Protein AF-A0A7S1VD87-F1 (afdb_monomer_lite)

Foldseek 3Di:
DQVVDVVGDDLCCCQPVDEAEAEPLAPVSVPDDGRPHYDYFHQPDPDHSCVVVDPLSSQQRCCVVPNAPDDDDDQPCCCPPVNDDDGPDDPDDDPVRVNVVVVVVVCCVPPVDD

Radius of gyration: 18.26 Å; chains: 1; bounding box: 40×37×51 Å

Secondary structure (DSSP, 8-state):
-GGGSSSPPPHHHHHHH--EEEETT-SGGGSSPPPS-EEEE-----S-GGGGS-HHHHHHHHHHHHT-SSS----HHHHHHH-PPPPPP-SS--HHHHHHHHHHHHHHHHH---

Sequence (114 aa):
GRFTWDPPLSIDDINTKNFNIIPDNDRISKLGDAVRNVQRIECRYFGDDTNCHSFWRSMCEFQYTCGTPRDRSVLCTCVYRFAYPEPLQKGNRTFDEACAEEEVKFNDQVYGVS

pLDDT: mean 84.93, std 8.68, range [52.59, 93.62]

Structure (mmCIF, N/CA/C/O backbone):
data_AF-A0A7S1VD87-F1
#
_entry.id   AF-A0A7S1VD87-F1
#
loop_
_atom_site.group_PDB
_atom_site.id
_atom_site.type_symbol
_atom_site.label_atom_id
_atom_site.label_alt_id
_atom_site.label_comp_id
_atom_site.label_asym_id
_atom_site.label_entity_id
_atom_site.label_seq_id
_atom_site.pdbx_PDB_ins_code
_atom_site.Cartn_x
_atom_site.Cartn_y
_atom_site.Cartn_z
_atom_site.occupancy
_atom_site.B_iso_or_equiv
_atom_site.auth_seq_id
_atom_site.auth_comp_id
_atom_site.auth_asym_id
_atom_site.auth_atom_id
_atom_site.pdbx_PDB_model_num
ATOM 1 N N . GLY A 1 1 ? -5.503 1.569 23.410 1.00 72.00 1 GLY A N 1
ATOM 2 C CA . GLY A 1 1 ? -6.927 1.209 23.186 1.00 72.00 1 GLY A CA 1
ATOM 3 C C . GLY A 1 1 ? -7.794 2.431 23.439 1.00 72.00 1 GLY A C 1
ATOM 4 O O . GLY A 1 1 ? -7.302 3.345 24.072 1.00 72.00 1 GLY A O 1
ATOM 5 N N . ARG A 1 2 ? -9.047 2.505 22.963 1.00 80.69 2 ARG A N 1
ATOM 6 C CA . ARG A 1 2 ? -9.840 3.765 22.914 1.00 80.69 2 ARG A CA 1
ATOM 7 C C . ARG A 1 2 ? -9.949 4.580 24.219 1.00 80.69 2 ARG A C 1
ATOM 9 O O . ARG A 1 2 ? -10.165 5.783 24.160 1.00 80.69 2 ARG A O 1
ATOM 16 N N . PHE A 1 3 ? -9.772 3.933 25.371 1.00 88.25 3 PHE A N 1
ATOM 17 C CA . PHE A 1 3 ? -9.805 4.541 26.705 1.00 88.25 3 PHE A CA 1
ATOM 18 C C . PHE A 1 3 ? -8.499 5.228 27.137 1.00 88.25 3 PHE A C 1
ATOM 20 O O . PHE A 1 3 ? -8.457 5.803 28.214 1.00 88.25 3 PHE A O 1
ATOM 27 N N . THR A 1 4 ? -7.430 5.150 26.338 1.00 92.62 4 THR A N 1
ATOM 28 C CA . THR A 1 4 ? -6.134 5.782 26.650 1.00 92.62 4 THR A CA 1
ATOM 29 C C . THR A 1 4 ? -6.034 7.232 26.162 1.00 92.62 4 THR A C 1
ATOM 31 O O . THR A 1 4 ? -4.967 7.823 26.270 1.00 92.62 4 THR A O 1
ATOM 34 N N . TRP A 1 5 ? -7.107 7.779 25.585 1.00 88.81 5 TRP A N 1
ATOM 35 C CA . TRP A 1 5 ? -7.200 9.159 25.095 1.00 88.81 5 TRP A CA 1
ATOM 36 C C . TRP A 1 5 ? -8.012 10.011 26.078 1.00 88.81 5 TRP A C 1
ATOM 38 O O . TRP A 1 5 ? -8.911 9.474 26.727 1.00 88.81 5 TRP A O 1
ATOM 48 N N . ASP A 1 6 ? -7.720 11.313 26.166 1.00 91.75 6 ASP A N 1
ATOM 49 C CA . ASP A 1 6 ? -8.494 12.283 26.953 1.00 91.75 6 ASP A CA 1
ATOM 50 C C . ASP A 1 6 ? -9.006 13.429 26.049 1.00 91.75 6 ASP A C 1
ATOM 52 O O . ASP A 1 6 ? -8.195 14.230 25.574 1.00 91.75 6 ASP A O 1
ATOM 56 N N . PRO A 1 7 ? -10.320 13.495 25.748 1.00 90.75 7 PRO A N 1
ATOM 57 C CA . PRO A 1 7 ? -11.357 12.549 26.168 1.00 90.75 7 PRO A CA 1
ATOM 58 C C . PRO A 1 7 ? -11.240 11.179 25.459 1.00 90.75 7 PRO A C 1
ATOM 60 O 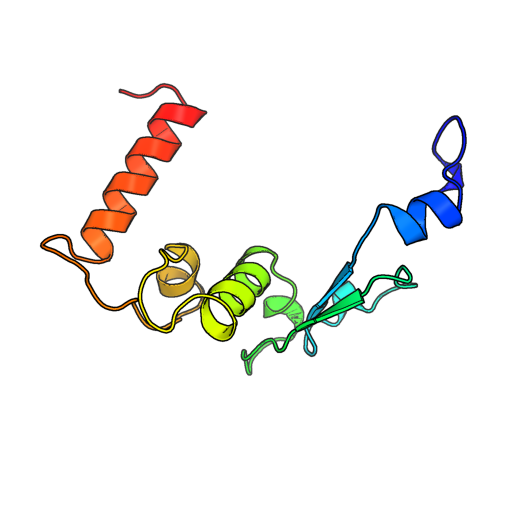O . PRO A 1 7 ? -10.689 11.097 24.355 1.00 90.75 7 PRO A O 1
ATOM 63 N N . PRO A 1 8 ? -11.786 10.091 26.044 1.00 93.62 8 PRO A N 1
ATOM 64 C CA . PRO A 1 8 ? -11.805 8.778 25.405 1.00 93.62 8 PRO A CA 1
ATOM 65 C C . PRO A 1 8 ? -12.494 8.800 24.041 1.00 93.62 8 PRO A C 1
ATOM 67 O O . PRO A 1 8 ? -13.547 9.417 23.874 1.00 93.62 8 PRO A O 1
ATOM 70 N N . LEU A 1 9 ? -11.952 8.051 23.078 1.00 89.94 9 LEU A N 1
ATOM 71 C CA . LEU A 1 9 ? -12.561 7.949 21.752 1.00 89.94 9 LEU A CA 1
ATOM 72 C C . LEU A 1 9 ? -13.883 7.171 21.823 1.00 89.94 9 LEU A C 1
ATOM 74 O O . LEU A 1 9 ? -13.952 6.051 22.362 1.00 89.94 9 LEU A O 1
ATOM 78 N N . SER A 1 10 ? -14.934 7.756 21.247 1.00 91.62 10 SER A N 1
ATOM 79 C CA . SER A 1 10 ? -16.224 7.088 21.103 1.00 91.62 10 SER A CA 1
ATOM 80 C C . SER A 1 10 ? -16.149 5.993 20.030 1.00 91.62 10 SER A C 1
ATOM 82 O O . SER A 1 10 ? -15.353 6.058 19.091 1.00 91.62 10 SER A O 1
ATOM 84 N N . ILE A 1 11 ? -16.977 4.954 20.166 1.00 88.50 11 ILE A N 1
ATOM 85 C CA . ILE A 1 11 ? -17.077 3.903 19.140 1.00 88.50 11 ILE A CA 1
ATOM 86 C C . ILE A 1 11 ? -17.650 4.467 17.836 1.00 88.50 11 ILE A C 1
ATOM 88 O O . ILE A 1 11 ? -17.262 4.019 16.758 1.00 88.50 11 ILE A O 1
ATOM 92 N N . ASP A 1 12 ? -18.524 5.468 17.922 1.00 90.31 12 ASP A N 1
ATOM 93 C CA . ASP A 1 12 ? -19.093 6.123 16.748 1.00 90.31 12 ASP A CA 1
ATOM 94 C C . ASP A 1 12 ? -18.033 6.916 15.983 1.00 90.31 12 ASP A C 1
ATOM 96 O O . ASP A 1 12 ? -17.948 6.785 14.763 1.00 90.31 12 ASP A O 1
ATOM 100 N N . ASP A 1 13 ? -17.149 7.645 16.673 1.00 90.12 13 ASP A N 1
ATOM 101 C CA . ASP A 1 13 ? -15.998 8.296 16.038 1.00 90.12 13 ASP A CA 1
ATOM 102 C C . ASP A 1 13 ? -15.094 7.271 15.357 1.00 90.12 13 ASP A C 1
ATOM 104 O O . ASP A 1 13 ? -14.691 7.460 14.210 1.00 90.12 13 ASP A O 1
ATOM 108 N N . ILE A 1 14 ? -14.811 6.153 16.032 1.00 89.19 14 ILE A N 1
ATOM 109 C CA . ILE A 1 14 ? -13.979 5.090 15.465 1.00 89.19 14 ILE A CA 1
ATOM 110 C C . ILE A 1 14 ? -14.623 4.533 14.189 1.00 89.19 14 ILE A C 1
ATOM 112 O O . ILE A 1 14 ? -13.964 4.451 13.157 1.00 89.19 14 ILE A O 1
ATOM 116 N N . ASN A 1 15 ? -15.916 4.222 14.228 1.00 89.50 15 ASN A N 1
ATOM 117 C CA . ASN A 1 15 ? -16.631 3.617 13.108 1.00 89.50 15 ASN A CA 1
ATOM 118 C C . ASN A 1 15 ? -16.924 4.569 11.948 1.00 89.50 15 ASN A C 1
ATOM 120 O O . ASN A 1 15 ? -17.147 4.090 10.842 1.00 89.50 15 ASN A O 1
ATOM 124 N N . THR A 1 16 ? -16.972 5.881 12.174 1.00 89.44 16 THR A N 1
ATOM 125 C CA . THR A 1 16 ? -17.300 6.863 11.125 1.00 89.44 16 THR A CA 1
ATOM 126 C C . THR A 1 16 ? -16.069 7.529 10.526 1.00 89.44 16 THR A C 1
ATOM 128 O O . THR A 1 16 ? -16.102 7.916 9.360 1.00 89.44 16 THR A O 1
ATOM 131 N N . LYS A 1 17 ? -14.979 7.646 11.293 1.00 89.56 17 LYS A N 1
ATOM 132 C CA . LYS A 1 17 ? -13.765 8.372 10.884 1.00 89.56 17 LYS A CA 1
ATOM 133 C C . LYS A 1 17 ? -12.594 7.464 10.530 1.00 89.56 17 LYS A C 1
ATOM 135 O O . LYS A 1 17 ? -11.586 7.959 10.039 1.00 89.56 17 LYS A O 1
ATOM 140 N N . ASN A 1 18 ? -12.710 6.158 10.767 1.00 89.31 18 ASN A N 1
ATOM 141 C CA . ASN A 1 18 ? -11.690 5.193 10.375 1.00 89.31 18 ASN A CA 1
ATOM 142 C C . ASN A 1 18 ? -12.224 4.265 9.294 1.00 89.31 18 ASN A C 1
ATOM 144 O O . ASN A 1 18 ? -13.424 3.997 9.198 1.00 89.31 18 ASN A O 1
ATOM 148 N N . PHE A 1 19 ? -11.291 3.751 8.507 1.00 90.38 19 PHE A N 1
ATOM 149 C CA . PHE A 1 19 ? -11.510 2.649 7.594 1.00 90.38 19 PHE A CA 1
ATOM 150 C C . PHE A 1 19 ? -10.372 1.645 7.776 1.00 90.38 19 PHE A C 1
ATOM 152 O O . PHE A 1 19 ? -9.236 2.024 8.066 1.00 90.38 19 PHE A O 1
ATOM 159 N N . ASN A 1 20 ? -10.670 0.361 7.618 1.00 90.75 20 ASN A N 1
ATOM 160 C CA . ASN A 1 20 ? -9.659 -0.684 7.560 1.00 90.75 20 ASN A CA 1
ATOM 161 C C . ASN A 1 20 ? -9.517 -1.180 6.125 1.00 90.75 20 ASN A C 1
ATOM 163 O O . ASN A 1 20 ? -10.509 -1.368 5.425 1.00 90.75 20 ASN A O 1
ATOM 167 N N . ILE A 1 21 ? -8.280 -1.435 5.710 1.00 90.38 21 ILE A N 1
ATOM 168 C CA . ILE A 1 21 ? -7.982 -2.221 4.517 1.00 90.38 21 ILE A CA 1
ATOM 169 C C . ILE A 1 21 ? -7.511 -3.581 5.012 1.00 90.38 21 ILE A C 1
ATOM 171 O O . ILE A 1 21 ? -6.568 -3.645 5.796 1.00 90.38 21 ILE A O 1
ATOM 175 N N . ILE A 1 22 ? -8.176 -4.653 4.584 1.00 91.06 22 ILE A N 1
ATOM 176 C CA . ILE A 1 22 ? -7.836 -6.018 4.997 1.00 91.06 22 ILE A CA 1
ATOM 177 C C . ILE A 1 22 ? -7.547 -6.848 3.746 1.00 91.06 22 ILE A C 1
ATOM 179 O O . ILE A 1 22 ? -8.494 -7.229 3.044 1.00 91.06 22 ILE A O 1
ATOM 183 N N . PRO A 1 23 ? -6.267 -7.144 3.466 1.00 90.50 23 PRO A N 1
ATOM 184 C CA . PRO A 1 23 ? -5.905 -8.116 2.450 1.00 90.50 23 PRO A CA 1
ATOM 185 C C . PRO A 1 23 ? -6.379 -9.522 2.839 1.00 90.50 23 PRO A C 1
ATOM 187 O O . PRO A 1 23 ? -6.317 -9.936 4.000 1.00 90.50 23 PRO A O 1
ATOM 190 N N . ASP A 1 24 ? -6.869 -10.276 1.865 1.00 88.44 24 ASP A N 1
ATOM 191 C CA . ASP A 1 24 ? -7.369 -11.642 2.033 1.00 88.44 24 ASP A CA 1
ATOM 192 C C . ASP A 1 24 ? -6.339 -12.624 2.615 1.00 88.44 24 ASP A C 1
ATOM 194 O O . ASP A 1 24 ? -6.714 -13.464 3.432 1.00 88.44 24 ASP A O 1
ATOM 198 N N . ASN A 1 25 ? -5.059 -12.487 2.276 1.00 85.88 25 ASN A N 1
ATOM 199 C CA . ASN A 1 25 ? -3.971 -13.350 2.745 1.00 85.88 25 ASN A CA 1
ATOM 200 C C . ASN A 1 25 ? -3.122 -12.721 3.862 1.00 85.88 25 ASN A C 1
ATOM 202 O O . ASN A 1 25 ? -2.123 -13.298 4.267 1.00 85.88 25 ASN A O 1
ATOM 206 N N . ASP A 1 26 ? -3.534 -11.578 4.414 1.00 87.81 26 ASP A N 1
ATOM 207 C CA . ASP A 1 26 ? -2.881 -10.956 5.568 1.00 87.81 26 ASP A CA 1
ATOM 208 C C . ASP A 1 26 ? -3.523 -11.451 6.874 1.00 87.81 26 ASP A C 1
ATOM 210 O O . ASP A 1 26 ? -4.679 -11.144 7.182 1.00 87.81 26 ASP A O 1
ATOM 214 N N . ARG A 1 27 ? -2.787 -12.251 7.653 1.00 87.38 27 ARG A N 1
ATOM 215 C CA . ARG A 1 27 ? -3.262 -12.743 8.957 1.00 87.38 27 ARG A CA 1
ATOM 216 C C . ARG A 1 27 ? -3.198 -11.684 10.050 1.00 87.38 27 ARG A C 1
ATOM 218 O O . ARG A 1 27 ? -4.031 -11.717 10.952 1.00 87.38 27 ARG A O 1
ATOM 225 N N . ILE A 1 28 ? -2.248 -10.757 9.973 1.00 88.06 28 ILE A N 1
ATOM 226 C CA . ILE A 1 28 ? -2.017 -9.752 11.013 1.00 88.06 28 ILE A CA 1
ATOM 227 C C . ILE A 1 28 ? -3.153 -8.728 11.003 1.00 88.06 28 ILE A C 1
ATOM 229 O O . ILE A 1 28 ? -3.705 -8.427 12.058 1.00 88.06 28 ILE A O 1
ATOM 233 N N . SER A 1 29 ? -3.602 -8.282 9.827 1.00 86.81 29 SER A N 1
ATOM 234 C CA . SER A 1 29 ? -4.743 -7.355 9.706 1.00 86.81 29 SER A CA 1
ATOM 235 C C . SER A 1 29 ? -6.089 -7.957 10.130 1.00 86.81 29 SER A C 1
ATOM 237 O O . SER A 1 29 ? -7.085 -7.243 10.223 1.00 86.81 29 SER A O 1
ATOM 239 N N . LYS A 1 30 ? -6.141 -9.269 10.382 1.00 86.44 30 LYS A N 1
ATOM 240 C CA . LYS A 1 30 ? -7.322 -9.973 10.903 1.00 86.44 30 LYS A CA 1
ATOM 241 C C . LYS A 1 30 ? -7.274 -10.169 12.419 1.00 86.44 30 LYS A C 1
ATOM 243 O O . LYS A 1 30 ? -8.214 -10.728 12.978 1.00 86.44 30 LYS A O 1
ATOM 248 N N . LEU A 1 31 ? -6.187 -9.769 13.078 1.00 86.88 31 LEU A N 1
ATOM 249 C CA . LEU A 1 31 ? -6.079 -9.834 14.530 1.00 86.88 31 LEU A CA 1
ATOM 250 C C . LEU A 1 31 ? -6.856 -8.670 15.157 1.00 86.88 31 LEU A C 1
ATOM 252 O O . LEU A 1 31 ? -6.542 -7.504 14.925 1.00 86.88 31 LEU A O 1
ATOM 256 N N . GLY A 1 32 ? -7.838 -9.002 15.996 1.00 81.12 32 GLY A N 1
ATOM 257 C CA . GLY A 1 32 ? -8.710 -8.034 16.663 1.00 81.12 32 GLY A CA 1
ATOM 258 C C . GLY A 1 32 ? -9.986 -7.713 15.880 1.00 81.12 32 GLY A C 1
ATOM 259 O O . GLY A 1 32 ? -10.262 -8.297 14.834 1.00 81.12 32 GLY A O 1
ATOM 260 N N . ASP A 1 33 ? -10.782 -6.791 16.421 1.00 80.38 33 ASP A N 1
ATOM 261 C CA . ASP A 1 33 ? -12.026 -6.354 15.787 1.00 80.38 33 ASP A CA 1
ATOM 262 C C . ASP A 1 33 ? -11.749 -5.293 14.718 1.00 80.38 33 ASP A C 1
ATOM 264 O O . ASP A 1 33 ? -11.025 -4.321 14.951 1.00 80.38 33 ASP A O 1
ATOM 268 N N . ALA A 1 34 ? -12.378 -5.453 13.554 1.00 79.94 34 ALA A N 1
ATOM 269 C CA . ALA A 1 34 ? -12.390 -4.428 12.521 1.00 79.94 34 ALA A CA 1
ATOM 270 C C . ALA A 1 34 ? -13.436 -3.349 12.839 1.00 79.94 34 ALA A C 1
ATOM 272 O O . ALA A 1 34 ? -14.504 -3.628 13.393 1.00 79.94 34 ALA A O 1
ATOM 273 N N . VAL A 1 35 ? -13.157 -2.109 12.436 1.00 84.25 35 VAL A N 1
ATOM 274 C CA . VAL A 1 35 ? -14.168 -1.046 12.411 1.00 84.25 35 VAL A CA 1
ATOM 275 C C . VAL A 1 35 ? -15.219 -1.354 11.343 1.00 84.25 35 VAL A C 1
ATOM 277 O O . VAL A 1 35 ? -14.996 -2.173 10.456 1.00 84.25 35 VAL A O 1
ATOM 280 N N . ARG A 1 36 ? -16.378 -0.691 11.384 1.00 86.81 36 ARG A N 1
ATOM 281 C CA . ARG A 1 36 ? -17.463 -0.973 10.422 1.00 86.81 36 ARG A CA 1
ATOM 282 C C . ARG A 1 36 ? -17.077 -0.748 8.954 1.00 86.81 36 ARG A C 1
ATOM 284 O O . ARG A 1 36 ? -17.546 -1.482 8.088 1.00 86.81 36 ARG A O 1
ATOM 291 N N . ASN A 1 37 ? -16.236 0.245 8.671 1.00 87.25 37 ASN A N 1
ATOM 292 C CA . ASN A 1 37 ? -15.814 0.562 7.308 1.00 87.25 37 ASN A CA 1
ATOM 293 C C . ASN A 1 37 ? -14.604 -0.292 6.917 1.00 87.25 37 ASN A C 1
ATOM 295 O O . ASN A 1 37 ? -13.464 0.075 7.200 1.00 87.25 37 ASN A O 1
ATOM 299 N N . VAL A 1 38 ? -14.846 -1.426 6.258 1.00 89.38 38 VAL A N 1
ATOM 300 C CA . VAL A 1 38 ? -13.785 -2.336 5.803 1.00 89.38 38 VAL A CA 1
ATOM 301 C C . VAL A 1 38 ? -13.755 -2.410 4.283 1.00 89.38 38 VAL A C 1
ATOM 303 O O . VAL A 1 38 ? -14.729 -2.816 3.655 1.00 89.38 38 VAL A O 1
ATOM 306 N N . GLN A 1 39 ? -12.597 -2.109 3.702 1.00 88.88 39 GLN A N 1
ATOM 307 C CA . GLN A 1 39 ? -12.265 -2.442 2.325 1.00 88.88 39 GLN A CA 1
ATOM 308 C C . GLN A 1 39 ? -11.469 -3.747 2.311 1.00 88.88 39 GLN A C 1
ATOM 310 O O . GLN A 1 39 ? -10.348 -3.817 2.815 1.00 88.88 39 GLN A O 1
ATOM 315 N N . ARG A 1 40 ? -12.033 -4.790 1.706 1.00 89.56 40 ARG A N 1
ATOM 316 C CA . ARG A 1 40 ? -11.287 -6.022 1.429 1.00 89.56 40 ARG A CA 1
ATOM 317 C C . ARG A 1 40 ? -10.559 -5.882 0.101 1.00 89.56 40 ARG A C 1
ATOM 319 O O . ARG A 1 40 ? -11.130 -5.344 -0.849 1.00 89.56 40 ARG A O 1
ATOM 326 N N . ILE A 1 41 ? -9.320 -6.353 0.052 1.00 89.88 41 ILE A N 1
ATOM 327 C CA . ILE A 1 41 ? -8.535 -6.427 -1.183 1.00 89.88 41 ILE A CA 1
ATOM 328 C C . ILE A 1 41 ? -7.950 -7.822 -1.356 1.00 89.88 41 ILE A C 1
ATOM 330 O O . ILE A 1 41 ? -7.710 -8.527 -0.376 1.00 89.88 41 ILE A O 1
ATOM 334 N N . GLU A 1 42 ? -7.733 -8.203 -2.607 1.00 89.00 42 GLU A N 1
ATOM 335 C CA . GLU A 1 42 ? -7.022 -9.426 -2.965 1.00 89.00 42 GLU A CA 1
ATOM 336 C C . GLU A 1 42 ? -5.519 -9.134 -2.986 1.00 89.00 42 GLU A C 1
ATOM 338 O O . GLU A 1 42 ? -5.065 -8.240 -3.702 1.00 89.00 42 GLU A O 1
ATOM 343 N N . CYS A 1 43 ? -4.748 -9.865 -2.185 1.00 86.69 43 CYS A N 1
ATOM 344 C CA . CYS A 1 43 ? -3.296 -9.882 -2.258 1.00 86.69 43 CYS A CA 1
ATOM 345 C C . CYS A 1 43 ? -2.872 -11.078 -3.109 1.00 86.69 43 CYS A C 1
ATOM 347 O O . CYS A 1 43 ? -2.924 -12.226 -2.660 1.00 86.69 43 CYS A O 1
ATOM 349 N N . ARG A 1 44 ? -2.400 -10.812 -4.330 1.00 81.12 44 ARG A N 1
ATOM 350 C CA . ARG A 1 44 ? -2.099 -11.833 -5.352 1.00 81.12 44 ARG A CA 1
ATOM 351 C C . ARG A 1 44 ? -0.744 -12.518 -5.153 1.00 81.12 44 ARG A C 1
ATOM 353 O O . ARG A 1 44 ? -0.161 -13.061 -6.090 1.00 81.12 44 ARG A O 1
ATOM 360 N N . TYR A 1 45 ? -0.195 -12.458 -3.943 1.00 81.44 45 TYR A N 1
ATOM 361 C CA . TYR A 1 45 ? 1.076 -13.085 -3.616 1.00 81.44 45 TYR A CA 1
ATOM 362 C C . TYR A 1 45 ? 0.865 -14.495 -3.069 1.00 81.44 45 TYR A C 1
ATOM 364 O O . TYR A 1 45 ? 0.219 -14.677 -2.045 1.00 81.44 45 TYR A O 1
ATOM 372 N N . PHE A 1 46 ? 1.473 -15.482 -3.724 1.00 66.19 46 PHE A N 1
ATOM 373 C CA . PHE A 1 46 ? 1.327 -16.903 -3.389 1.00 66.19 46 PHE A CA 1
ATOM 374 C C . PHE A 1 46 ? 2.466 -17.456 -2.507 1.00 66.19 46 PHE A C 1
ATOM 376 O O . PHE A 1 46 ? 2.808 -18.631 -2.605 1.00 66.19 46 PHE A O 1
ATOM 383 N N . GLY A 1 47 ? 3.088 -16.614 -1.674 1.00 73.19 47 GLY A N 1
ATOM 384 C CA . GLY A 1 47 ? 4.166 -17.010 -0.757 1.00 73.19 47 GLY A CA 1
ATOM 385 C C . GLY A 1 47 ? 3.770 -16.900 0.716 1.00 73.19 47 GLY A C 1
ATOM 386 O O . GLY A 1 47 ? 2.646 -17.220 1.088 1.00 73.19 47 GLY A O 1
ATOM 387 N N . ASP A 1 48 ? 4.704 -16.457 1.561 1.00 75.81 48 ASP A N 1
ATOM 388 C CA . ASP A 1 48 ? 4.444 -16.243 2.990 1.00 75.81 48 ASP A CA 1
ATOM 389 C C . ASP A 1 48 ? 3.363 -15.170 3.224 1.00 75.81 48 ASP A C 1
ATOM 391 O O . ASP A 1 48 ? 3.391 -14.104 2.598 1.00 75.81 48 ASP A O 1
ATOM 395 N N . ASP A 1 49 ? 2.437 -15.450 4.143 1.00 70.88 49 ASP A N 1
ATOM 396 C CA . ASP A 1 49 ? 1.256 -14.629 4.445 1.00 70.88 49 ASP A CA 1
ATOM 397 C C . ASP A 1 49 ? 1.618 -13.256 5.039 1.00 70.88 49 ASP A C 1
ATOM 399 O O . ASP A 1 49 ? 0.875 -12.280 4.897 1.00 70.88 49 ASP A O 1
ATOM 403 N N . THR A 1 50 ? 2.821 -13.130 5.603 1.00 77.50 50 THR A N 1
ATOM 404 C CA . THR A 1 50 ? 3.364 -11.862 6.099 1.00 77.50 50 THR A CA 1
ATOM 405 C C . THR A 1 50 ? 3.677 -10.867 4.982 1.00 77.50 50 THR A C 1
ATOM 407 O O . THR A 1 50 ? 3.639 -9.659 5.208 1.00 77.50 50 THR A O 1
ATOM 410 N N . ASN A 1 51 ? 3.908 -11.325 3.746 1.00 81.19 51 ASN A N 1
ATOM 411 C CA . ASN A 1 51 ? 4.164 -10.420 2.619 1.00 81.19 51 ASN A CA 1
ATOM 412 C C . ASN A 1 51 ? 2.925 -9.614 2.222 1.00 81.19 51 ASN A C 1
ATOM 414 O O . ASN A 1 51 ? 3.053 -8.517 1.670 1.00 81.19 51 ASN A O 1
ATOM 418 N N . CYS A 1 52 ? 1.734 -10.139 2.514 1.00 86.38 52 CYS A N 1
ATOM 419 C CA . CYS A 1 52 ? 0.486 -9.407 2.345 1.00 86.38 52 CYS A CA 1
ATOM 420 C C . CYS A 1 52 ? 0.271 -8.374 3.460 1.00 86.38 52 CYS A C 1
ATOM 422 O O . CYS A 1 52 ? -0.440 -7.397 3.237 1.00 86.38 52 CYS A O 1
ATOM 424 N N . HIS A 1 53 ? 0.966 -8.504 4.597 1.00 90.94 53 HIS A N 1
ATOM 425 C CA . HIS A 1 53 ? 1.019 -7.493 5.655 1.00 90.94 53 HIS A CA 1
ATOM 426 C C . HIS A 1 53 ? 2.036 -6.379 5.356 1.00 90.94 53 HIS A C 1
ATOM 428 O O . HIS A 1 53 ? 2.909 -6.038 6.155 1.00 90.94 53 HIS A O 1
ATOM 434 N N . SER A 1 54 ? 1.944 -5.798 4.163 1.00 89.31 54 SER A N 1
ATOM 435 C CA . SER A 1 54 ? 2.766 -4.663 3.763 1.00 89.31 54 SER A CA 1
ATOM 436 C C . SER A 1 54 ? 1.881 -3.536 3.258 1.00 89.31 54 SER A C 1
ATOM 438 O O . SER A 1 54 ? 1.102 -3.710 2.316 1.00 89.31 54 SER A O 1
ATOM 440 N N . PHE A 1 55 ? 2.053 -2.352 3.855 1.00 89.69 55 PHE A N 1
ATOM 441 C CA . PHE A 1 55 ? 1.412 -1.126 3.381 1.00 89.69 55 PHE A CA 1
ATOM 442 C C . PHE A 1 55 ? 1.692 -0.906 1.888 1.00 89.69 55 PHE A C 1
ATOM 444 O O . PHE A 1 55 ? 0.771 -0.706 1.099 1.00 89.69 55 PHE A O 1
ATOM 451 N N . TRP A 1 56 ? 2.962 -1.029 1.487 1.00 90.88 56 TRP A N 1
ATOM 452 C CA . TRP A 1 56 ? 3.372 -0.838 0.099 1.00 90.88 56 TRP A CA 1
ATOM 453 C C . TRP A 1 56 ? 2.747 -1.872 -0.834 1.00 90.88 56 TRP A C 1
ATOM 455 O O . TRP A 1 56 ? 2.262 -1.502 -1.898 1.00 90.88 56 TRP A O 1
ATOM 465 N N . ARG A 1 57 ? 2.681 -3.146 -0.425 1.00 90.56 57 ARG A N 1
ATOM 466 C CA . ARG A 1 57 ? 2.028 -4.191 -1.226 1.00 90.56 57 ARG A CA 1
ATOM 467 C C . ARG A 1 57 ? 0.544 -3.890 -1.430 1.00 90.56 57 ARG A C 1
ATOM 469 O O . ARG A 1 57 ? 0.080 -3.966 -2.561 1.00 90.56 57 ARG A O 1
ATOM 476 N N . SER A 1 58 ? -0.162 -3.496 -0.370 1.00 90.06 58 SER A N 1
ATOM 477 C CA . SER A 1 58 ? -1.580 -3.116 -0.439 1.00 90.06 58 SER A CA 1
ATOM 478 C C . SER A 1 58 ? -1.806 -1.943 -1.394 1.00 90.06 58 SER A C 1
ATOM 480 O O . SER A 1 58 ? -2.706 -1.988 -2.229 1.00 90.06 58 SER A O 1
ATOM 482 N N . MET A 1 59 ? -0.953 -0.915 -1.328 1.00 90.06 59 MET A N 1
ATOM 483 C CA . MET A 1 59 ? -1.004 0.217 -2.259 1.00 90.06 59 MET A CA 1
ATOM 484 C C . MET A 1 59 ? -0.758 -0.209 -3.709 1.00 90.06 59 MET A C 1
ATOM 486 O O . MET A 1 59 ? -1.456 0.265 -4.607 1.00 90.06 59 MET A O 1
ATOM 490 N N . CYS A 1 60 ? 0.181 -1.127 -3.940 1.00 90.00 60 CYS A N 1
ATOM 491 C CA . CYS A 1 60 ? 0.414 -1.693 -5.264 1.00 90.00 60 CYS A CA 1
ATOM 492 C C . CYS A 1 60 ? -0.810 -2.457 -5.776 1.00 90.00 60 CYS A C 1
ATOM 494 O O . CYS A 1 60 ? -1.186 -2.257 -6.926 1.00 90.00 60 CYS A O 1
ATOM 496 N N . GLU A 1 61 ? -1.487 -3.254 -4.943 1.00 89.38 61 GLU A N 1
ATOM 497 C CA . GLU A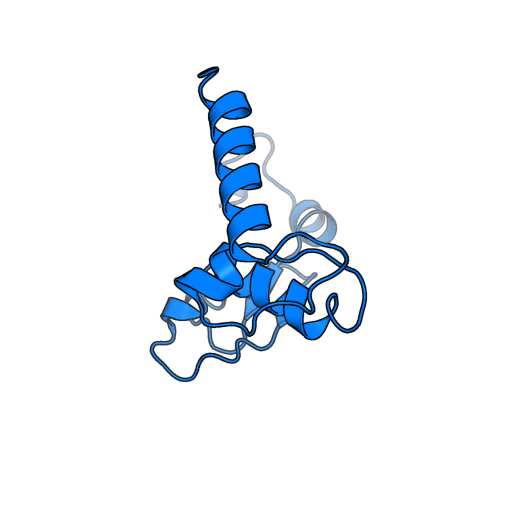 1 61 ? -2.719 -3.929 -5.370 1.00 89.38 61 GLU A CA 1
ATOM 498 C C . GLU A 1 61 ? -3.764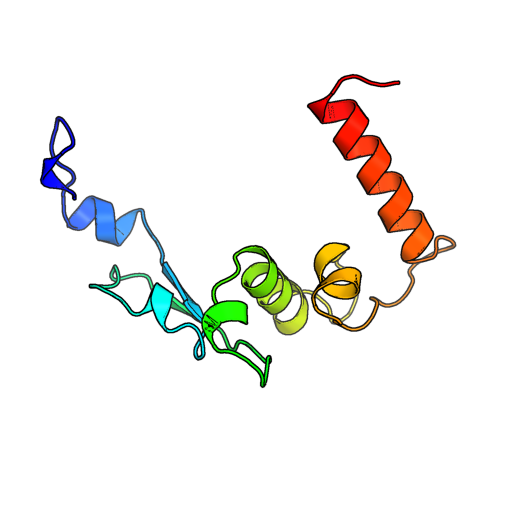 -2.908 -5.830 1.00 89.38 61 GLU A C 1
ATOM 500 O O . GLU A 1 61 ? -4.228 -3.002 -6.961 1.00 89.38 61 GLU A O 1
ATOM 505 N N . PHE A 1 62 ? -4.032 -1.850 -5.053 1.00 87.50 62 PHE A N 1
ATOM 506 C CA . PHE A 1 62 ? -4.962 -0.793 -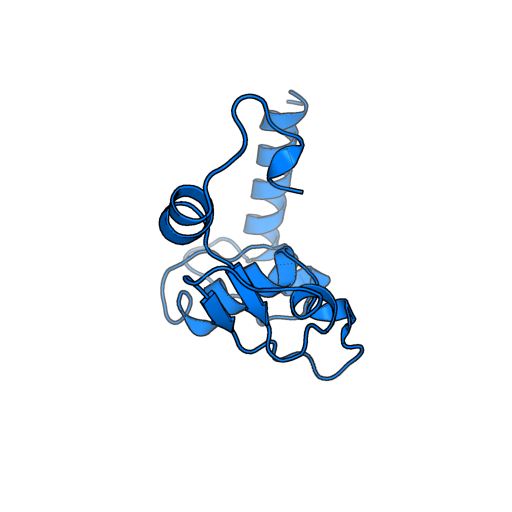5.478 1.00 87.50 62 PHE A CA 1
ATOM 507 C C . PHE A 1 62 ? -4.572 -0.136 -6.805 1.00 87.50 62 PHE A C 1
ATOM 509 O O . PHE A 1 62 ? -5.430 0.075 -7.667 1.00 87.50 62 PHE A O 1
ATOM 516 N N . GLN A 1 63 ? -3.294 0.207 -6.984 1.00 87.75 63 GLN A N 1
ATOM 517 C CA . GLN A 1 63 ? -2.823 0.813 -8.228 1.00 87.75 63 GLN A CA 1
ATOM 518 C C . GLN A 1 63 ? -3.005 -0.141 -9.412 1.00 87.75 63 GLN A C 1
ATOM 520 O O . GLN A 1 63 ? -3.483 0.281 -10.469 1.00 87.75 63 GLN A O 1
ATOM 525 N N . TYR A 1 64 ? -2.690 -1.424 -9.229 1.00 85.12 64 TYR A N 1
ATOM 526 C CA . TYR A 1 64 ? -2.705 -2.421 -10.296 1.00 85.12 64 TYR A CA 1
ATOM 527 C C . TYR A 1 64 ? -4.087 -3.009 -10.611 1.00 85.12 64 TYR A C 1
ATOM 529 O O . TYR A 1 64 ? -4.312 -3.448 -11.735 1.00 85.12 64 TYR A O 1
ATOM 537 N N . THR A 1 65 ? -5.031 -3.002 -9.668 1.00 81.69 65 THR A N 1
ATOM 538 C CA . THR A 1 65 ? -6.399 -3.499 -9.897 1.00 81.69 65 THR A CA 1
ATOM 539 C C . THR A 1 65 ? -7.379 -2.387 -10.256 1.00 81.69 65 THR A C 1
ATOM 541 O O . THR A 1 65 ? -8.261 -2.596 -11.084 1.00 81.69 65 THR A O 1
ATOM 544 N N . CYS A 1 66 ? -7.235 -1.199 -9.660 1.00 72.50 66 CYS A N 1
ATOM 545 C CA . CYS A 1 66 ? -8.216 -0.115 -9.785 1.00 72.50 66 CYS A CA 1
ATOM 546 C C . CYS A 1 66 ? -7.711 1.095 -10.591 1.00 72.50 66 CYS A C 1
ATOM 548 O O . CYS A 1 66 ? -8.505 1.986 -10.892 1.00 72.50 66 CYS A O 1
ATOM 550 N N . GLY A 1 67 ? -6.413 1.180 -10.916 1.00 60.28 67 GLY A N 1
ATOM 551 C CA . GLY A 1 67 ? -5.799 2.424 -11.408 1.00 60.28 67 GLY A CA 1
ATOM 552 C C . GLY A 1 67 ? -5.071 2.378 -12.756 1.00 60.28 67 GLY A C 1
ATOM 553 O O . GLY A 1 67 ? -4.903 3.426 -13.374 1.00 60.28 67 GLY A O 1
ATOM 554 N N . THR A 1 68 ? -4.639 1.215 -13.236 1.00 57.03 68 THR A N 1
ATOM 555 C CA . THR A 1 68 ? -3.568 1.101 -14.255 1.00 57.03 68 THR A CA 1
ATOM 556 C C . THR A 1 68 ? -3.920 0.568 -15.648 1.00 57.03 68 THR A C 1
ATOM 558 O O . THR A 1 68 ? -2.981 0.281 -16.386 1.00 57.03 68 THR A O 1
ATOM 561 N N . PRO A 1 69 ? -5.171 0.490 -16.153 1.00 52.59 69 PRO A N 1
ATOM 562 C CA . PRO A 1 69 ? -5.312 0.061 -17.541 1.00 52.59 69 PRO A CA 1
ATOM 563 C C . PRO A 1 69 ? -4.867 1.082 -18.598 1.00 52.59 69 PRO A C 1
ATOM 565 O O . PRO A 1 69 ? -4.922 0.701 -19.764 1.00 52.59 69 PRO A O 1
ATOM 568 N N . ARG A 1 70 ? -4.493 2.346 -18.287 1.00 55.22 70 ARG A N 1
ATOM 569 C CA . ARG A 1 70 ? -4.132 3.295 -19.371 1.00 55.22 70 ARG A CA 1
ATOM 570 C C . ARG A 1 70 ? -3.320 4.568 -19.081 1.00 55.22 70 ARG A C 1
ATOM 572 O O . ARG A 1 70 ? -2.629 4.975 -20.000 1.00 55.22 70 ARG A O 1
ATOM 579 N N . ASP A 1 71 ? -3.359 5.204 -17.900 1.00 65.69 71 ASP A N 1
ATOM 580 C CA . ASP A 1 71 ? -2.781 6.571 -17.772 1.00 65.69 71 ASP A CA 1
ATOM 581 C C . ASP A 1 71 ? -2.273 7.004 -16.379 1.00 65.69 71 ASP A C 1
ATOM 583 O O . ASP A 1 71 ? -1.939 8.175 -16.188 1.00 65.69 71 ASP A O 1
ATOM 587 N N . ARG A 1 72 ? -2.220 6.115 -15.381 1.00 73.75 72 ARG A N 1
ATOM 588 C CA . ARG A 1 72 ? -1.771 6.487 -14.025 1.00 73.75 72 ARG A CA 1
ATOM 589 C C . ARG A 1 72 ? -0.364 5.983 -13.742 1.00 73.75 72 ARG A C 1
ATOM 591 O O . ARG A 1 72 ? -0.039 4.846 -14.072 1.00 73.75 72 ARG A O 1
ATOM 598 N N . SER A 1 73 ? 0.439 6.829 -13.100 1.00 81.31 73 SER A N 1
ATOM 599 C CA . SER A 1 73 ? 1.730 6.431 -12.547 1.00 81.31 73 SER A CA 1
ATOM 600 C C . SER A 1 73 ? 1.549 5.386 -11.445 1.00 81.31 73 SER A C 1
ATOM 602 O O . SER A 1 73 ? 0.531 5.343 -10.748 1.00 81.31 73 SER A O 1
ATOM 604 N N . VAL A 1 74 ? 2.562 4.541 -11.297 1.00 87.56 74 VAL A N 1
ATOM 605 C CA . VAL A 1 74 ? 2.653 3.505 -10.265 1.00 87.56 74 VAL A CA 1
ATOM 606 C C . VAL A 1 74 ? 3.870 3.772 -9.399 1.00 87.56 74 VAL A C 1
ATOM 608 O O . VAL A 1 74 ? 4.823 4.410 -9.842 1.00 87.56 74 VAL A O 1
ATOM 611 N N . LEU A 1 75 ? 3.850 3.286 -8.162 1.00 90.12 75 LEU A N 1
ATOM 612 C CA . LEU A 1 75 ? 5.017 3.381 -7.292 1.00 90.12 75 LEU A CA 1
ATOM 613 C C . LEU A 1 75 ? 6.128 2.456 -7.803 1.00 90.12 75 LEU A C 1
ATOM 615 O O . LEU A 1 75 ? 5.889 1.274 -8.053 1.00 90.12 75 LEU A O 1
ATOM 619 N N . CYS A 1 76 ? 7.357 2.967 -7.864 1.00 92.38 76 CYS A N 1
ATOM 620 C CA . CYS A 1 76 ? 8.534 2.209 -8.302 1.00 92.38 76 CYS A CA 1
ATOM 621 C C . CYS A 1 76 ? 8.755 0.931 -7.479 1.00 92.38 76 CYS A C 1
ATOM 623 O O . CYS A 1 76 ? 9.058 -0.134 -8.016 1.00 92.38 76 CYS A O 1
ATOM 625 N N . THR A 1 77 ? 8.483 1.000 -6.170 1.00 91.62 77 THR A N 1
ATOM 626 C CA . THR A 1 77 ? 8.511 -0.154 -5.257 1.00 91.62 77 THR A CA 1
ATOM 627 C C . THR A 1 77 ? 7.622 -1.313 -5.719 1.00 91.62 77 THR A C 1
ATOM 629 O O . THR A 1 77 ? 7.959 -2.464 -5.446 1.00 91.62 77 THR A O 1
ATOM 632 N N . CYS A 1 78 ? 6.518 -1.062 -6.429 1.00 91.31 78 CYS A N 1
ATOM 633 C CA . CYS A 1 78 ? 5.669 -2.140 -6.930 1.00 91.31 78 CYS A CA 1
ATOM 634 C C . CYS A 1 78 ? 6.429 -3.046 -7.899 1.00 91.31 78 CYS A C 1
ATOM 636 O O . CYS A 1 78 ? 6.388 -4.265 -7.753 1.00 91.31 78 CYS A O 1
ATOM 638 N N . VAL A 1 79 ? 7.180 -2.463 -8.832 1.00 91.69 79 VAL A N 1
ATOM 639 C CA . VAL A 1 79 ? 7.976 -3.228 -9.795 1.00 91.69 79 VAL A CA 1
ATOM 640 C C . VAL A 1 79 ? 9.215 -3.801 -9.108 1.00 91.69 79 VAL A C 1
ATOM 642 O O . VAL A 1 79 ? 9.358 -5.018 -9.016 1.00 91.69 79 VAL A O 1
ATOM 645 N N . TYR A 1 80 ? 10.062 -2.950 -8.520 1.00 92.56 80 TYR A N 1
ATOM 646 C CA . TYR A 1 80 ? 11.375 -3.374 -8.019 1.00 92.56 80 TYR A CA 1
ATOM 647 C C . TYR A 1 80 ? 11.328 -4.331 -6.826 1.00 92.56 80 TYR A C 1
ATOM 649 O O . TYR A 1 80 ? 12.199 -5.186 -6.692 1.00 92.56 80 TYR A O 1
ATOM 657 N N . ARG A 1 81 ? 10.336 -4.196 -5.937 1.00 89.38 81 ARG A N 1
ATOM 658 C CA . ARG A 1 81 ? 10.267 -4.993 -4.700 1.00 89.38 81 ARG A CA 1
ATOM 659 C C . ARG A 1 81 ? 9.231 -6.103 -4.753 1.00 89.38 81 ARG A C 1
ATOM 661 O O . ARG A 1 81 ? 9.407 -7.126 -4.097 1.00 89.38 81 ARG A O 1
ATOM 668 N N . PHE A 1 82 ? 8.141 -5.896 -5.485 1.00 89.19 82 PHE A N 1
ATOM 669 C CA . PHE A 1 82 ? 7.009 -6.822 -5.491 1.00 89.19 82 PHE A CA 1
ATOM 670 C C . PHE A 1 82 ? 6.734 -7.457 -6.854 1.00 89.19 82 PHE A C 1
ATOM 672 O O . PHE A 1 82 ? 5.754 -8.193 -6.971 1.00 89.19 82 PHE A O 1
ATOM 679 N N . ALA A 1 83 ? 7.606 -7.218 -7.840 1.00 89.25 83 ALA A N 1
ATOM 680 C CA . ALA A 1 83 ? 7.582 -7.841 -9.161 1.00 89.25 83 ALA A CA 1
ATOM 681 C C . ALA A 1 83 ? 6.258 -7.645 -9.922 1.00 89.25 83 ALA A C 1
ATOM 683 O O . ALA A 1 83 ? 5.833 -8.511 -10.687 1.00 89.25 83 ALA A O 1
ATOM 684 N N . TYR A 1 84 ? 5.589 -6.509 -9.709 1.00 89.06 84 TYR A N 1
ATOM 685 C CA . TYR A 1 84 ? 4.489 -6.102 -10.582 1.00 89.06 84 TYR A CA 1
ATOM 686 C C . TYR A 1 84 ? 5.034 -5.745 -11.972 1.00 89.06 84 TYR A C 1
ATOM 688 O O . TYR A 1 84 ? 6.181 -5.306 -12.072 1.00 89.06 84 TYR A O 1
ATOM 696 N N . PRO A 1 85 ? 4.240 -5.923 -13.042 1.00 89.81 85 PRO A N 1
ATOM 697 C CA . PRO A 1 85 ? 4.686 -5.592 -14.388 1.00 89.81 85 PRO A CA 1
ATOM 698 C C . PRO A 1 85 ? 4.953 -4.096 -14.507 1.00 89.81 85 PRO A C 1
ATOM 700 O O . PRO A 1 85 ? 4.198 -3.291 -13.966 1.00 89.81 85 PRO A O 1
ATOM 703 N N . GLU A 1 86 ? 5.988 -3.724 -15.253 1.00 89.38 86 GLU A N 1
ATOM 704 C CA . GLU A 1 86 ? 6.219 -2.322 -15.579 1.00 89.38 86 GLU A CA 1
ATOM 705 C C . GLU A 1 86 ? 4.994 -1.707 -16.274 1.00 89.38 86 GLU A C 1
ATOM 707 O O . GLU A 1 86 ? 4.330 -2.366 -17.087 1.00 89.38 86 GLU A O 1
ATOM 712 N N . PRO A 1 87 ? 4.662 -0.444 -15.958 1.00 86.50 87 PRO A N 1
ATOM 713 C CA . PRO A 1 87 ? 3.588 0.255 -16.638 1.00 86.50 87 PRO A CA 1
ATOM 714 C C . PRO A 1 87 ? 3.953 0.477 -18.110 1.00 86.50 87 PRO A C 1
ATOM 716 O O . PRO A 1 87 ? 5.123 0.566 -18.479 1.00 86.50 87 PRO A O 1
ATOM 719 N N . LEU A 1 88 ? 2.938 0.640 -18.960 1.00 85.06 88 LEU A N 1
ATOM 720 C CA . LEU A 1 88 ? 3.171 1.030 -20.348 1.00 85.06 88 LEU A CA 1
ATOM 721 C C . LEU A 1 88 ? 3.893 2.380 -20.394 1.00 85.06 88 LEU A C 1
ATOM 723 O O . LEU A 1 88 ? 3.409 3.373 -19.845 1.00 85.06 88 LEU A O 1
ATOM 727 N N . GLN A 1 89 ? 5.031 2.414 -21.083 1.00 86.31 89 GLN A N 1
ATOM 728 C CA . GLN A 1 89 ? 5.776 3.645 -21.290 1.00 86.31 89 GLN A CA 1
ATOM 729 C C . GLN A 1 89 ? 4.911 4.673 -22.028 1.00 86.31 89 GLN A C 1
ATOM 731 O O . GLN A 1 89 ? 4.334 4.396 -23.083 1.00 86.31 89 GLN A O 1
ATOM 736 N N . LYS A 1 90 ? 4.865 5.893 -21.487 1.00 81.12 90 LYS A N 1
ATOM 737 C CA . LYS A 1 90 ? 4.201 7.039 -22.107 1.00 81.12 90 LYS A CA 1
ATOM 738 C C . LYS A 1 90 ? 5.217 8.153 -22.342 1.00 81.12 90 LYS A C 1
ATOM 740 O O . LYS A 1 90 ? 5.735 8.741 -21.397 1.00 81.12 90 LYS A O 1
ATOM 745 N N . GLY A 1 91 ? 5.472 8.462 -23.612 1.00 85.81 91 GLY A N 1
ATOM 746 C CA . GLY A 1 91 ? 6.503 9.421 -24.016 1.00 85.81 91 GLY A CA 1
ATOM 747 C C . GLY A 1 91 ? 7.893 8.786 -24.100 1.00 85.81 91 GLY A C 1
ATOM 748 O O . GLY A 1 91 ? 8.022 7.597 -24.382 1.00 85.81 91 GLY A O 1
ATOM 749 N N . ASN A 1 92 ? 8.931 9.592 -23.872 1.00 90.75 92 ASN A N 1
ATOM 750 C CA . ASN A 1 92 ? 10.314 9.213 -24.188 1.00 90.75 92 ASN A CA 1
ATOM 751 C C . ASN A 1 92 ? 11.124 8.698 -22.992 1.00 90.75 92 ASN A C 1
ATOM 753 O O . ASN A 1 92 ? 12.243 8.252 -23.202 1.00 90.75 92 ASN A O 1
ATOM 757 N N . ARG A 1 93 ? 10.584 8.778 -21.769 1.00 88.94 93 ARG A N 1
ATOM 758 C CA . ARG A 1 93 ? 11.262 8.290 -20.561 1.00 88.94 93 ARG A CA 1
ATOM 759 C C . ARG A 1 93 ? 10.910 6.832 -20.308 1.00 88.94 93 ARG A C 1
ATOM 761 O O . ARG A 1 93 ? 9.729 6.482 -20.334 1.00 88.94 93 ARG A O 1
ATOM 768 N N . THR A 1 94 ? 11.918 6.019 -20.034 1.00 91.62 94 THR A N 1
ATOM 769 C CA . THR A 1 94 ? 11.763 4.644 -19.554 1.00 91.62 94 THR A CA 1
ATOM 770 C C . THR A 1 94 ? 11.244 4.627 -18.114 1.00 91.62 94 THR A C 1
ATOM 772 O O . THR A 1 94 ? 11.237 5.649 -17.421 1.00 91.62 94 THR A O 1
ATOM 775 N N . PHE A 1 95 ? 10.782 3.462 -17.655 1.00 90.00 95 PHE A N 1
ATOM 776 C CA . PHE A 1 95 ? 10.360 3.289 -16.266 1.00 90.00 95 PHE A CA 1
ATOM 777 C C . PHE A 1 95 ? 11.506 3.583 -15.285 1.00 90.00 95 PHE A C 1
ATOM 779 O O . PHE A 1 95 ? 11.310 4.335 -14.332 1.00 90.00 95 PHE A O 1
ATOM 786 N N . ASP A 1 96 ? 12.705 3.074 -15.574 1.00 93.25 96 ASP A N 1
ATOM 787 C CA . ASP A 1 96 ? 13.890 3.274 -14.735 1.00 93.25 96 ASP A CA 1
ATOM 788 C C . ASP A 1 96 ? 14.309 4.743 -14.646 1.00 93.25 96 ASP A C 1
ATOM 790 O O . ASP A 1 96 ? 14.577 5.242 -13.554 1.00 93.25 96 ASP A O 1
ATOM 794 N N . GLU A 1 97 ? 14.299 5.470 -15.766 1.00 93.12 97 GLU A N 1
ATOM 795 C CA . GLU A 1 97 ? 14.581 6.912 -15.774 1.00 93.12 97 GLU A CA 1
ATOM 796 C C . GLU A 1 97 ? 13.567 7.681 -14.922 1.00 93.12 97 GLU A C 1
ATOM 798 O O . GLU A 1 97 ? 13.944 8.518 -14.101 1.00 93.12 97 GLU A O 1
ATOM 803 N N . ALA A 1 98 ? 12.276 7.367 -15.066 1.00 91.56 98 ALA A N 1
ATOM 804 C CA . ALA A 1 98 ? 11.234 8.008 -14.274 1.00 91.56 98 ALA A CA 1
ATOM 805 C C . ALA A 1 98 ? 11.398 7.724 -12.772 1.00 91.56 98 ALA A C 1
ATOM 807 O O . ALA A 1 98 ? 11.192 8.621 -11.957 1.00 91.56 98 ALA A O 1
ATOM 808 N N . CYS A 1 99 ? 11.784 6.504 -12.401 1.00 92.38 99 CYS A N 1
ATOM 809 C CA . CYS A 1 99 ? 11.995 6.123 -11.010 1.00 92.38 99 CYS A CA 1
ATOM 810 C C . CYS A 1 99 ? 13.246 6.755 -10.392 1.00 92.38 99 CYS A C 1
ATOM 812 O O . CYS A 1 99 ? 13.174 7.234 -9.260 1.00 92.38 99 CYS A O 1
ATOM 814 N N . ALA A 1 100 ? 14.354 6.822 -11.133 1.00 92.06 100 ALA A N 1
ATOM 815 C CA . ALA A 1 100 ? 15.572 7.489 -10.681 1.00 92.06 100 ALA A CA 1
ATOM 816 C C . ALA A 1 100 ? 15.346 8.993 -10.446 1.00 92.06 100 ALA A C 1
ATOM 818 O O . ALA A 1 100 ? 15.777 9.540 -9.433 1.00 92.06 100 ALA A O 1
ATOM 819 N N . GLU A 1 101 ? 14.614 9.664 -11.342 1.00 89.44 101 GLU A N 1
ATOM 820 C CA . GLU A 1 101 ? 14.266 11.080 -11.177 1.00 89.44 101 GLU A CA 1
ATOM 821 C C . GLU A 1 101 ? 13.388 11.337 -9.941 1.00 89.44 101 GLU A C 1
ATOM 823 O O . GLU A 1 101 ? 13.577 12.338 -9.249 1.00 89.44 101 GLU A O 1
ATOM 828 N N . GLU A 1 102 ? 12.416 10.465 -9.653 1.00 87.31 102 GLU A N 1
ATOM 829 C CA . GLU A 1 102 ? 11.562 10.604 -8.466 1.00 87.31 102 GLU A CA 1
ATOM 830 C C . GLU A 1 102 ? 12.330 10.354 -7.161 1.00 87.31 102 GLU A C 1
ATOM 832 O O . GLU A 1 102 ? 12.076 11.038 -6.169 1.00 87.31 102 GLU A O 1
ATOM 837 N N . GLU A 1 103 ? 13.296 9.431 -7.151 1.00 85.06 103 GLU A N 1
ATOM 838 C CA . GLU A 1 103 ? 14.161 9.199 -5.988 1.00 85.06 103 GLU A CA 1
ATOM 839 C C . GLU A 1 103 ? 15.027 10.423 -5.671 1.00 85.06 103 GLU A C 1
ATOM 841 O O . GLU A 1 103 ? 15.104 10.836 -4.512 1.00 85.06 103 GLU A O 1
ATOM 846 N N . VAL A 1 104 ? 15.616 11.048 -6.696 1.00 85.94 104 VAL A N 1
ATOM 847 C CA . VAL A 1 104 ? 16.357 12.307 -6.535 1.00 85.94 104 VAL A CA 1
ATOM 848 C C . VAL A 1 104 ? 15.445 13.380 -5.940 1.00 85.94 104 VAL A C 1
ATOM 850 O O . VAL A 1 104 ? 15.748 13.909 -4.877 1.00 85.94 104 VAL A O 1
ATOM 853 N N . LYS A 1 105 ? 14.263 13.624 -6.524 1.00 86.12 105 LYS A N 1
ATOM 854 C CA . LYS A 1 105 ? 13.317 14.630 -6.002 1.00 86.12 105 LYS A CA 1
ATOM 855 C C . LYS A 1 105 ? 12.906 14.377 -4.555 1.00 86.12 105 LYS A C 1
ATOM 857 O O . LYS A 1 105 ? 12.775 15.327 -3.785 1.00 86.12 105 LYS A O 1
ATOM 862 N N . PHE A 1 106 ? 12.648 13.122 -4.190 1.00 81.62 106 PHE A N 1
ATOM 863 C CA . PHE A 1 106 ? 12.292 12.771 -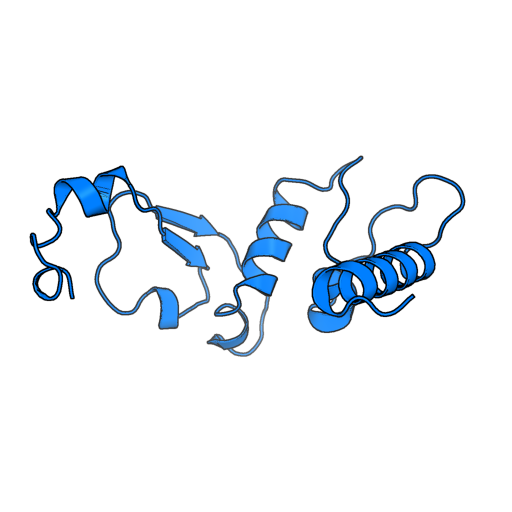2.818 1.00 81.62 106 PHE A CA 1
ATOM 864 C C . PHE A 1 106 ? 13.439 13.093 -1.859 1.00 81.62 106 PHE A C 1
ATOM 866 O O . PHE A 1 106 ? 13.213 13.694 -0.808 1.00 81.62 106 PHE A O 1
ATOM 873 N N . ASN A 1 107 ? 14.670 12.743 -2.235 1.00 79.50 107 ASN A N 1
ATOM 874 C CA . ASN A 1 107 ? 15.848 13.036 -1.429 1.00 79.50 107 ASN A CA 1
ATOM 875 C C . ASN A 1 107 ? 16.084 14.545 -1.289 1.00 79.50 107 ASN A C 1
ATOM 877 O O . ASN A 1 107 ? 16.336 15.009 -0.177 1.00 79.50 107 ASN A O 1
ATOM 881 N N . ASP A 1 108 ? 15.904 15.321 -2.354 1.00 85.75 108 ASP A N 1
ATOM 882 C CA . ASP A 1 108 ? 16.009 16.781 -2.311 1.00 85.75 108 ASP A CA 1
ATOM 883 C C . ASP A 1 108 ? 14.955 17.386 -1.365 1.00 85.75 108 ASP A C 1
ATOM 885 O O . ASP A 1 108 ? 15.254 18.277 -0.571 1.00 85.75 108 ASP A O 1
ATOM 889 N N . GLN A 1 109 ? 13.717 16.878 -1.389 1.00 81.50 109 GLN A N 1
ATOM 890 C CA . GLN A 1 109 ? 12.626 17.362 -0.533 1.00 81.50 109 GLN A CA 1
ATOM 891 C C . GLN A 1 109 ? 12.811 17.018 0.945 1.00 81.50 109 GLN A C 1
ATOM 893 O O . GLN A 1 109 ? 12.481 17.826 1.814 1.00 81.50 109 GLN A O 1
ATOM 898 N N . VAL A 1 110 ? 13.280 15.805 1.239 1.00 80.88 110 VAL A N 1
ATOM 899 C CA . VAL A 1 110 ? 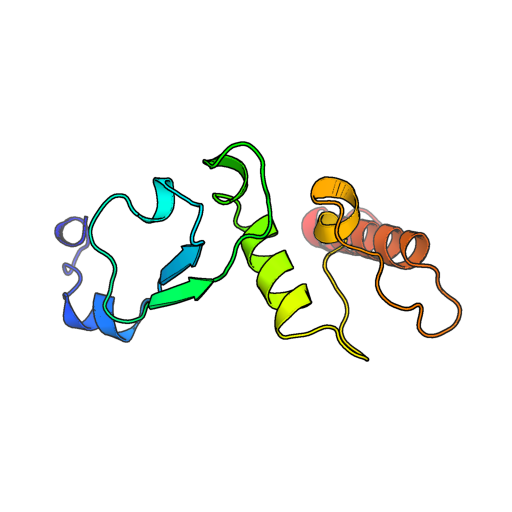13.383 15.298 2.613 1.00 80.88 110 VAL A CA 1
ATOM 900 C C . VAL A 1 110 ? 14.691 15.722 3.267 1.00 80.88 110 VAL A C 1
ATOM 902 O O . VAL A 1 110 ? 14.707 16.042 4.456 1.00 80.88 110 VAL A O 1
ATOM 905 N N . TYR A 1 111 ? 15.780 15.730 2.504 1.00 82.56 111 TYR A N 1
ATOM 906 C CA . TYR A 1 111 ? 17.129 15.928 3.024 1.00 82.56 111 TYR A CA 1
ATOM 907 C C . TYR A 1 111 ? 17.778 17.237 2.563 1.00 82.56 111 TYR A C 1
ATOM 909 O O . TYR A 1 111 ? 18.839 17.581 3.081 1.00 82.56 111 TYR A O 1
ATOM 917 N N . GLY A 1 112 ? 17.162 17.991 1.645 1.00 70.50 112 GLY A N 1
ATOM 918 C CA . GLY A 1 112 ? 17.684 19.284 1.192 1.00 70.50 112 GLY A CA 1
ATOM 919 C C . GLY A 1 112 ? 19.035 19.182 0.485 1.00 70.50 112 GLY A C 1
ATOM 920 O O . GLY A 1 112 ? 19.808 20.137 0.507 1.00 70.50 112 GLY A O 1
ATOM 921 N N . VAL A 1 113 ? 19.351 18.015 -0.076 1.00 62.81 113 VAL A N 1
ATOM 922 C CA . VAL A 1 113 ? 20.569 17.809 -0.860 1.00 62.81 113 VAL A CA 1
ATOM 923 C C . VAL A 1 113 ? 20.248 18.255 -2.281 1.00 62.81 113 VAL A C 1
ATOM 925 O O . VAL A 1 113 ? 19.243 17.826 -2.820 1.00 62.81 113 VAL A O 1
ATOM 928 N N . SER A 1 114 ? 21.038 19.163 -2.844 1.00 56.38 114 SER A N 1
ATOM 929 C CA . SER A 1 114 ? 20.898 19.684 -4.211 1.00 56.38 114 SER A CA 1
ATOM 930 C C . SER A 1 114 ? 22.229 19.597 -4.929 1.00 56.38 114 SER A C 1
ATOM 932 O O . SER A 1 114 ? 23.220 19.999 -4.270 1.00 56.38 114 SER A O 1
#

Organism: NCBI:txid210454